Protein AF-A0A915BG08-F1 (afdb_monomer)

Solvent-accessible surface area (backbone atoms only — not comparable to full-atom values): 4736 Å² total; per-residue (Å²): 134,62,54,65,64,28,62,42,50,33,46,51,60,74,69,69,48,94,67,57,78,62,42,57,49,47,26,48,17,48,51,51,50,26,68,75,68,73,43,66,72,68,69,89,59,88,73,54,38,65,54,48,33,51,42,51,53,71,66,56,64,81,78,86,64,89,89,61,58,63,77,58,51,54,53,53,74,106

Foldseek 3Di:
DCLQVLLLAALCVVVVHPDDCVRVLSSVLLVLVCVVVVDHRCPVDDDDSVSSSVCVNVVCQPDDDPPDPPVSVVSNVD

Organism: Parascaris univalens (NCBI:txid6257)

Structure (mmCIF, N/CA/C/O backbone):
data_AF-A0A915BG08-F1
#
_entry.id   AF-A0A915BG08-F1
#
loop_
_atom_site.group_PDB
_atom_site.id
_atom_site.type_symbol
_atom_site.label_atom_id
_atom_site.label_alt_id
_atom_site.label_comp_id
_atom_site.label_asym_id
_atom_site.label_entity_id
_atom_site.label_seq_id
_atom_site.pdbx_PDB_ins_code
_atom_site.Cartn_x
_atom_site.Cartn_y
_atom_site.Cartn_z
_atom_site.occupancy
_atom_site.B_iso_or_equiv
_atom_site.auth_seq_id
_atom_site.auth_comp_id
_atom_site.auth_asym_id
_atom_site.auth_atom_id
_atom_site.pdbx_PDB_model_num
ATOM 1 N N . ASN A 1 1 ? 16.000 12.815 0.424 1.00 45.94 1 ASN A N 1
ATOM 2 C CA . ASN A 1 1 ? 14.935 12.746 1.451 1.00 45.94 1 ASN A CA 1
ATOM 3 C C . ASN A 1 1 ? 13.737 11.931 0.926 1.00 45.94 1 ASN A C 1
ATOM 5 O O . ASN A 1 1 ? 12.607 12.383 0.992 1.00 45.94 1 ASN A O 1
ATOM 9 N N . ASN A 1 2 ? 13.959 10.720 0.387 1.00 55.44 2 ASN A N 1
ATOM 10 C CA . ASN A 1 2 ? 12.955 10.007 -0.437 1.00 55.44 2 ASN A CA 1
ATOM 11 C C . ASN A 1 2 ? 12.078 9.021 0.357 1.00 55.44 2 ASN A C 1
ATOM 13 O O . ASN A 1 2 ? 11.327 8.253 -0.233 1.00 55.44 2 ASN A O 1
ATOM 17 N N . ARG A 1 3 ? 12.189 9.013 1.694 1.00 55.56 3 ARG A N 1
ATOM 18 C CA . ARG A 1 3 ? 11.409 8.112 2.559 1.00 55.56 3 ARG A CA 1
ATOM 19 C C . ARG A 1 3 ? 9.916 8.413 2.534 1.00 55.56 3 ARG A C 1
ATOM 21 O O . ARG A 1 3 ? 9.147 7.476 2.656 1.00 55.56 3 ARG A O 1
ATOM 28 N N . GLY A 1 4 ? 9.537 9.682 2.354 1.00 59.72 4 GLY A N 1
ATOM 29 C CA . GLY A 1 4 ? 8.138 10.069 2.194 1.00 59.72 4 GLY A CA 1
ATOM 30 C C . GLY A 1 4 ? 7.536 9.357 0.988 1.00 59.72 4 GLY A C 1
ATOM 31 O O . GLY A 1 4 ? 6.799 8.399 1.144 1.00 59.72 4 GLY A O 1
ATOM 32 N N . SER A 1 5 ? 7.925 9.749 -0.223 1.00 69.88 5 SER A N 1
ATOM 33 C CA . SER A 1 5 ? 7.308 9.260 -1.465 1.00 69.88 5 SER A CA 1
ATOM 34 C C . SER A 1 5 ? 7.282 7.733 -1.629 1.00 69.88 5 SER A C 1
ATOM 36 O O . SER A 1 5 ? 6.392 7.217 -2.291 1.00 69.88 5 SER A O 1
ATOM 38 N N . ALA A 1 6 ? 8.220 7.007 -1.014 1.00 74.88 6 ALA A N 1
ATOM 39 C CA . ALA A 1 6 ? 8.308 5.551 -1.088 1.00 74.88 6 ALA A CA 1
ATOM 40 C C . ALA A 1 6 ? 7.086 4.811 -0.514 1.00 74.88 6 ALA A C 1
ATOM 42 O O . ALA A 1 6 ? 6.766 3.732 -1.002 1.00 74.88 6 ALA A O 1
ATOM 43 N N . ALA A 1 7 ? 6.395 5.376 0.482 1.00 75.44 7 ALA A N 1
ATOM 44 C CA . ALA A 1 7 ? 5.232 4.731 1.097 1.00 75.44 7 ALA A CA 1
ATOM 45 C C . ALA A 1 7 ? 3.982 4.730 0.199 1.00 75.44 7 ALA A C 1
ATOM 47 O O . ALA A 1 7 ? 3.144 3.840 0.319 1.00 75.44 7 ALA A O 1
ATOM 48 N N . TRP A 1 8 ? 3.886 5.691 -0.723 1.00 81.44 8 TRP A N 1
ATOM 49 C CA . TRP A 1 8 ? 2.782 5.814 -1.682 1.00 81.44 8 TRP A CA 1
ATOM 50 C C . TRP A 1 8 ? 3.142 5.283 -3.074 1.00 81.44 8 TRP A C 1
ATOM 52 O O . TRP A 1 8 ? 2.286 5.213 -3.946 1.00 81.44 8 TRP A O 1
ATOM 62 N N . MET A 1 9 ? 4.402 4.912 -3.304 1.00 81.88 9 MET A N 1
ATOM 63 C CA . MET A 1 9 ? 4.887 4.529 -4.625 1.00 81.88 9 MET A CA 1
ATOM 64 C C . MET A 1 9 ? 4.464 3.109 -4.995 1.00 81.88 9 MET A C 1
ATOM 66 O O . MET A 1 9 ? 4.671 2.161 -4.237 1.00 81.88 9 MET A O 1
ATOM 70 N N . ALA A 1 10 ? 3.908 2.975 -6.196 1.00 79.12 10 ALA A N 1
ATOM 71 C CA . ALA A 1 10 ? 3.457 1.698 -6.717 1.00 79.12 10 ALA A CA 1
ATOM 72 C C . ALA A 1 10 ? 4.632 0.747 -7.024 1.00 79.12 10 ALA A C 1
ATOM 74 O O . ALA A 1 10 ? 5.700 1.192 -7.468 1.00 79.12 10 ALA A O 1
ATOM 75 N N . PRO A 1 11 ? 4.464 -0.566 -6.795 1.00 76.56 11 PRO A N 1
ATOM 76 C CA . PRO A 1 11 ? 5.536 -1.544 -6.969 1.00 76.56 11 PRO A CA 1
ATOM 77 C C . PRO A 1 11 ? 6.059 -1.632 -8.412 1.00 76.56 11 PRO A C 1
ATOM 79 O O . PRO A 1 11 ? 7.254 -1.849 -8.627 1.00 76.56 11 PRO A O 1
ATOM 82 N N . GLU A 1 12 ? 5.204 -1.399 -9.406 1.00 74.75 12 GLU A N 1
ATOM 83 C CA . GLU A 1 12 ? 5.570 -1.367 -10.823 1.00 74.75 12 GLU A CA 1
ATOM 84 C C . GLU A 1 12 ? 6.483 -0.185 -11.180 1.00 74.75 12 GLU A C 1
ATOM 86 O O . GLU A 1 12 ? 7.364 -0.332 -12.032 1.00 74.75 12 GLU A O 1
ATOM 91 N N . VAL A 1 13 ? 6.331 0.951 -10.485 1.00 77.12 13 VAL A N 1
ATOM 92 C CA . VAL A 1 13 ? 7.188 2.137 -10.646 1.00 77.12 13 VAL A CA 1
ATOM 93 C C . VAL A 1 13 ? 8.585 1.842 -10.109 1.00 77.12 13 VAL A C 1
ATOM 95 O O . VAL A 1 13 ? 9.582 2.182 -10.744 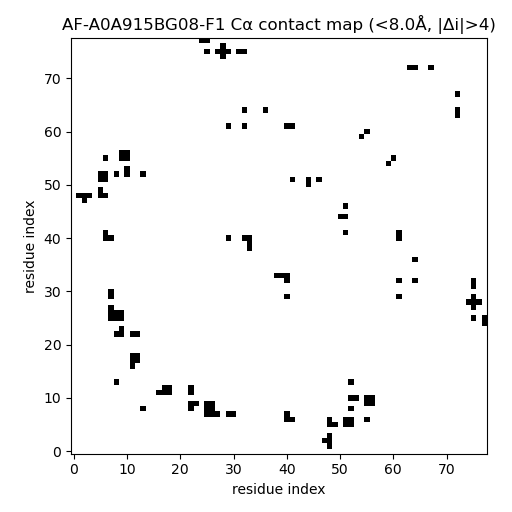1.00 77.12 13 VAL A O 1
ATOM 98 N N . PHE A 1 14 ? 8.671 1.145 -8.974 1.00 72.38 14 PHE A N 1
ATOM 99 C CA . PHE A 1 14 ? 9.948 0.722 -8.399 1.00 72.38 14 PHE A CA 1
ATOM 100 C C . PHE A 1 14 ? 10.667 -0.328 -9.255 1.00 72.38 14 PHE A C 1
ATOM 102 O O . PHE A 1 14 ? 11.884 -0.265 -9.413 1.00 72.38 14 PHE A O 1
ATOM 109 N N . SER A 1 15 ? 9.924 -1.262 -9.853 1.00 70.62 15 SER A N 1
ATOM 110 C CA . SER A 1 15 ? 10.486 -2.282 -10.746 1.00 70.62 15 SER A CA 1
ATOM 111 C C . SER A 1 15 ? 11.036 -1.710 -12.063 1.00 70.62 15 SER A C 1
ATOM 113 O O . SER A 1 15 ? 11.644 -2.462 -12.826 1.00 70.62 15 SER A O 1
ATOM 115 N N . GLY A 1 16 ? 10.792 -0.430 -12.376 1.00 68.94 16 GLY A N 1
ATOM 116 C CA . GLY A 1 16 ? 11.124 0.159 -13.678 1.00 68.94 16 GLY A CA 1
ATOM 117 C C . GLY A 1 16 ? 10.361 -0.483 -14.843 1.00 68.94 16 GLY A C 1
ATOM 118 O O . GLY A 1 16 ? 10.780 -0.376 -15.995 1.00 68.94 16 GLY A O 1
ATOM 119 N N . SER A 1 17 ? 9.260 -1.178 -14.542 1.00 69.81 17 SER A N 1
ATOM 120 C CA . SER A 1 17 ? 8.387 -1.786 -15.545 1.00 69.81 17 SER A CA 1
ATOM 121 C C . SER A 1 17 ? 7.572 -0.703 -16.259 1.00 69.81 17 SER A C 1
ATOM 123 O O . SER A 1 17 ? 7.591 0.466 -15.872 1.00 69.81 17 SER A O 1
ATOM 125 N N . LYS A 1 18 ? 6.844 -1.075 -17.320 1.00 71.44 18 LYS A N 1
ATOM 126 C CA . LYS A 1 18 ? 5.895 -0.172 -17.990 1.00 71.44 18 LYS A CA 1
ATOM 127 C C . LYS A 1 18 ? 4.845 0.288 -16.970 1.00 71.44 18 LYS A C 1
ATOM 129 O O . LYS A 1 18 ? 3.894 -0.437 -16.697 1.00 71.44 18 LYS A O 1
ATOM 134 N N . TYR A 1 19 ? 5.051 1.463 -16.387 1.00 68.81 19 TYR A N 1
ATOM 135 C CA . TYR A 1 19 ? 4.084 2.096 -15.506 1.00 68.81 19 TYR A CA 1
ATOM 136 C C . T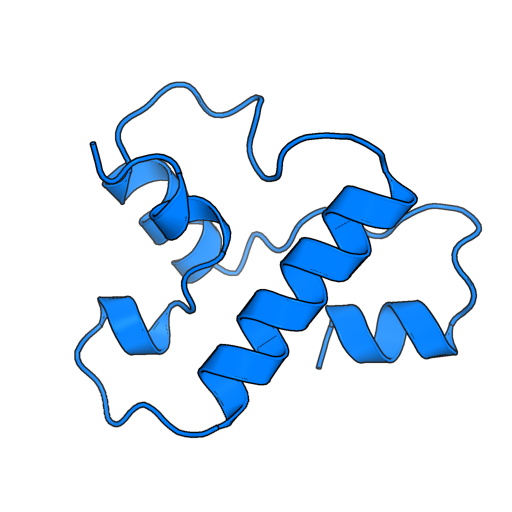YR A 1 19 ? 2.966 2.697 -16.363 1.00 68.81 19 TYR A C 1
ATOM 138 O O . TYR A 1 19 ? 3.190 3.163 -17.484 1.00 68.81 19 TYR A O 1
ATOM 146 N N . ASN A 1 20 ? 1.748 2.631 -15.854 1.00 76.12 20 ASN A N 1
ATOM 147 C CA . ASN A 1 20 ? 0.543 3.165 -16.474 1.00 76.12 20 ASN A CA 1
ATOM 148 C C . ASN A 1 20 ? -0.243 3.941 -15.410 1.00 76.12 20 ASN A C 1
ATOM 150 O O . ASN A 1 20 ? 0.183 4.030 -14.262 1.00 76.12 20 ASN A O 1
ATOM 154 N N . GLU A 1 21 ? -1.415 4.456 -15.756 1.00 80.19 21 GLU A N 1
ATOM 155 C CA . GLU A 1 21 ? -2.290 5.198 -14.844 1.00 80.19 21 GLU A CA 1
ATOM 156 C C . GLU A 1 21 ? -2.700 4.418 -13.574 1.00 80.19 21 GLU A C 1
ATOM 158 O O . GLU A 1 21 ? -3.253 4.998 -12.639 1.00 80.19 21 GLU A O 1
ATOM 163 N N . LYS A 1 22 ? -2.427 3.106 -13.494 1.00 79.31 22 LYS A N 1
ATOM 164 C CA . LYS A 1 22 ? -2.669 2.301 -12.287 1.00 79.31 22 LYS A CA 1
ATOM 165 C C . LYS A 1 22 ? -1.742 2.678 -11.135 1.00 79.31 22 LYS A C 1
ATOM 167 O O . LYS A 1 22 ? -2.164 2.535 -9.989 1.00 79.31 22 LYS A O 1
ATOM 172 N N . CYS A 1 23 ? -0.559 3.234 -11.408 1.00 79.56 23 CYS A N 1
ATOM 173 C CA . CYS A 1 23 ? 0.329 3.694 -10.339 1.00 79.56 23 CYS A CA 1
ATOM 174 C C . CYS A 1 23 ? -0.291 4.847 -9.534 1.00 79.56 23 CYS A C 1
ATOM 176 O O . CYS A 1 23 ? -0.096 4.947 -8.318 1.00 79.56 23 CYS A O 1
ATOM 178 N N . ASP A 1 24 ? -1.089 5.686 -10.198 1.00 81.62 24 ASP A N 1
ATOM 179 C CA . ASP A 1 24 ? -1.803 6.795 -9.566 1.00 81.62 24 ASP A CA 1
ATOM 180 C C . ASP A 1 24 ? -3.004 6.287 -8.762 1.00 81.62 24 ASP A C 1
ATOM 182 O O . ASP A 1 24 ? -3.256 6.775 -7.661 1.00 81.62 24 ASP A O 1
ATOM 186 N N . VAL A 1 25 ? -3.699 5.254 -9.259 1.00 82.44 25 VAL A N 1
ATOM 187 C CA . VAL A 1 25 ? -4.776 4.565 -8.521 1.00 82.44 25 VAL A CA 1
ATOM 188 C C . VAL A 1 25 ? -4.230 3.932 -7.242 1.00 82.44 25 VAL A C 1
ATOM 190 O O . VAL A 1 25 ? -4.823 4.100 -6.177 1.00 82.44 25 VAL A O 1
ATOM 193 N N . TYR A 1 26 ? -3.064 3.289 -7.320 1.00 81.94 26 TYR A N 1
ATOM 194 C CA . TYR A 1 26 ? -2.390 2.731 -6.153 1.00 81.94 26 TYR A CA 1
ATOM 195 C C . TYR A 1 26 ? -2.051 3.808 -5.117 1.00 81.94 26 TYR A C 1
ATOM 197 O O . TYR A 1 26 ? -2.423 3.702 -3.945 1.00 81.94 26 TYR A O 1
ATOM 205 N N . SER A 1 27 ? -1.389 4.880 -5.563 1.00 82.25 27 SER A N 1
ATOM 206 C CA . SER A 1 27 ? -1.009 6.002 -4.700 1.00 82.25 27 SER A CA 1
ATOM 207 C C . SER A 1 27 ? -2.242 6.627 -4.033 1.00 82.25 27 SER A C 1
ATOM 209 O O . SER A 1 27 ? -2.223 6.935 -2.839 1.00 82.25 27 SER A O 1
ATOM 211 N N . PHE A 1 28 ? -3.342 6.754 -4.781 1.00 83.56 28 PHE A N 1
ATOM 212 C CA . PHE A 1 28 ? -4.622 7.243 -4.279 1.00 83.56 28 PHE A CA 1
ATOM 213 C C . PHE A 1 28 ? -5.243 6.309 -3.228 1.00 83.56 28 PHE A C 1
ATOM 215 O O . PHE A 1 28 ? -5.738 6.794 -2.212 1.00 83.56 28 PHE A O 1
ATOM 222 N N . GLY A 1 29 ? -5.175 4.988 -3.414 1.00 82.62 29 GLY A N 1
ATOM 223 C CA . GLY A 1 29 ? -5.648 4.005 -2.431 1.00 82.62 29 GLY A CA 1
ATOM 224 C C . GLY A 1 29 ? -4.908 4.100 -1.092 1.00 82.62 29 GLY A C 1
ATOM 225 O O . GLY A 1 29 ? -5.540 4.107 -0.032 1.00 82.62 29 GLY A O 1
ATOM 226 N N . ILE A 1 30 ? -3.582 4.271 -1.125 1.00 83.12 30 ILE A N 1
ATOM 227 C CA . ILE A 1 30 ? -2.767 4.474 0.085 1.00 83.12 30 ILE A CA 1
ATOM 228 C C . ILE A 1 30 ? -3.097 5.813 0.764 1.00 83.12 30 ILE A C 1
ATOM 230 O O . ILE A 1 30 ? -3.254 5.854 1.985 1.00 83.12 30 ILE A O 1
ATOM 234 N N . MET A 1 31 ? -3.273 6.892 -0.009 1.00 83.69 31 MET A N 1
ATOM 235 C CA . MET A 1 31 ? -3.713 8.196 0.516 1.00 83.69 31 MET A CA 1
ATOM 236 C C . MET A 1 31 ? -5.088 8.109 1.187 1.00 83.69 31 MET A C 1
ATOM 238 O O . MET A 1 31 ? -5.306 8.672 2.259 1.00 83.69 31 MET A O 1
ATOM 242 N N . LEU A 1 32 ? -6.032 7.394 0.574 1.00 82.62 32 LEU A N 1
ATOM 243 C CA . LEU A 1 32 ? -7.367 7.190 1.126 1.00 82.62 32 LEU A CA 1
ATOM 244 C C . LEU A 1 32 ? -7.302 6.418 2.450 1.00 82.62 32 LEU A C 1
ATOM 246 O O . LEU A 1 32 ? -7.947 6.809 3.424 1.00 82.62 32 LEU A O 1
ATOM 250 N N . TRP A 1 33 ? -6.481 5.367 2.511 1.00 82.38 33 TRP A N 1
ATOM 251 C CA . TRP A 1 33 ? -6.243 4.612 3.739 1.00 82.38 33 TRP A CA 1
ATOM 252 C C . TRP A 1 33 ? -5.639 5.486 4.847 1.00 82.38 33 TRP A C 1
ATOM 254 O O . TRP A 1 33 ? -6.109 5.448 5.987 1.00 82.38 33 TRP A O 1
ATOM 264 N N . GLU A 1 34 ? -4.649 6.316 4.522 1.00 85.06 34 GLU A N 1
ATOM 265 C CA . GLU A 1 34 ? -4.041 7.268 5.459 1.00 85.06 34 GLU A CA 1
ATOM 266 C C . GLU A 1 34 ? -5.070 8.275 5.989 1.00 85.06 34 GLU A C 1
ATOM 268 O O . GLU A 1 34 ? -5.123 8.524 7.192 1.00 85.06 34 GLU A O 1
ATOM 273 N N . MET A 1 35 ? -5.940 8.812 5.130 1.00 84.06 35 MET A N 1
ATOM 274 C CA . MET A 1 35 ? -6.988 9.750 5.551 1.00 84.06 35 MET A CA 1
ATOM 275 C C . MET A 1 35 ? -8.009 9.108 6.496 1.00 84.06 35 MET A C 1
ATOM 277 O O . MET A 1 35 ? -8.435 9.746 7.462 1.00 84.06 35 MET A O 1
ATOM 281 N N . ILE A 1 36 ? -8.401 7.857 6.236 1.00 81.88 36 ILE A N 1
ATOM 282 C CA . ILE A 1 36 ? -9.387 7.145 7.059 1.00 81.88 36 ILE A CA 1
ATOM 283 C C . ILE A 1 36 ? -8.770 6.726 8.400 1.00 81.88 36 ILE A C 1
ATOM 285 O O . ILE A 1 36 ? -9.392 6.902 9.448 1.00 81.88 36 ILE A O 1
ATOM 289 N N . THR A 1 37 ? -7.551 6.183 8.388 1.00 79.81 37 THR A N 1
ATOM 290 C CA . THR A 1 37 ? -6.880 5.711 9.611 1.00 79.81 37 THR A CA 1
ATOM 291 C C . THR A 1 37 ? -6.233 6.833 10.416 1.00 79.81 37 THR A C 1
ATOM 293 O O . THR A 1 37 ? -5.979 6.649 11.608 1.00 79.81 37 THR A O 1
ATOM 296 N N . ARG A 1 38 ? -5.963 7.982 9.780 1.00 82.38 38 ARG A N 1
ATOM 297 C CA . ARG A 1 38 ? -5.119 9.072 10.295 1.00 82.38 38 ARG A CA 1
ATOM 298 C C . ARG A 1 38 ? -3.746 8.588 10.773 1.00 82.38 38 ARG A C 1
ATOM 300 O O . ARG A 1 38 ? -3.182 9.157 11.707 1.00 82.38 38 ARG A O 1
ATOM 307 N N . ARG A 1 39 ? -3.222 7.526 10.158 1.00 78.56 39 ARG A N 1
ATOM 308 C CA . ARG A 1 39 ? -1.912 6.936 10.461 1.00 78.56 39 ARG A CA 1
ATOM 309 C C . ARG A 1 39 ? -1.048 6.964 9.220 1.00 78.56 39 ARG A C 1
ATOM 311 O O . ARG A 1 39 ? -1.559 6.766 8.118 1.00 78.56 39 ARG A O 1
ATOM 318 N N . LYS A 1 40 ? 0.261 7.147 9.395 1.00 78.75 40 LYS A N 1
ATOM 319 C CA . LYS A 1 40 ? 1.162 7.057 8.250 1.00 78.75 40 LYS A CA 1
ATOM 320 C C . LYS A 1 40 ? 1.218 5.613 7.750 1.00 78.75 40 LYS A C 1
ATOM 322 O O . LYS A 1 40 ? 1.349 4.686 8.557 1.00 78.75 40 LYS A O 1
ATOM 327 N N . PRO A 1 41 ? 1.137 5.399 6.430 1.00 72.88 41 PRO A N 1
ATOM 328 C CA . PRO A 1 41 ? 1.336 4.077 5.862 1.00 72.88 41 PRO A CA 1
ATOM 329 C C . PRO A 1 41 ? 2.732 3.579 6.241 1.00 72.88 41 PRO A C 1
ATOM 331 O O . PRO A 1 41 ? 3.722 4.289 6.069 1.00 72.88 41 PRO A O 1
ATOM 334 N N . PHE A 1 42 ? 2.793 2.357 6.773 1.00 72.88 42 PHE A N 1
ATOM 335 C CA . PHE A 1 42 ? 4.037 1.703 7.183 1.00 72.88 42 PHE A CA 1
ATOM 336 C C . PHE A 1 42 ? 4.822 2.425 8.298 1.00 72.88 42 PHE A C 1
ATOM 338 O O . PHE A 1 42 ? 6.037 2.260 8.381 1.00 72.88 42 PHE A O 1
ATOM 345 N N . GLU A 1 43 ? 4.149 3.188 9.172 1.00 72.88 43 GLU A N 1
ATOM 346 C CA . GLU A 1 43 ? 4.781 3.890 10.308 1.00 72.88 43 GLU A CA 1
ATOM 347 C C . GLU A 1 43 ? 5.563 2.950 11.240 1.00 72.88 43 GLU A C 1
ATOM 349 O O . GLU A 1 43 ? 6.642 3.302 11.707 1.00 72.88 43 GLU A O 1
ATOM 354 N N . ASP A 1 44 ? 5.061 1.727 11.429 1.00 71.56 44 ASP A N 1
ATOM 355 C CA . ASP A 1 44 ? 5.671 0.696 12.277 1.00 71.56 44 ASP A CA 1
ATOM 356 C C . ASP A 1 44 ? 6.866 -0.021 11.612 1.00 71.56 44 ASP A C 1
ATOM 358 O O . ASP A 1 44 ? 7.443 -0.948 12.183 1.00 71.56 44 ASP A O 1
ATOM 362 N N . ILE A 1 45 ? 7.227 0.347 10.375 1.00 69.94 45 ILE A N 1
ATOM 363 C CA . ILE A 1 45 ? 8.362 -0.248 9.665 1.00 69.94 45 ILE A CA 1
ATOM 364 C C . ILE A 1 45 ? 9.614 0.590 9.902 1.00 69.94 45 ILE A C 1
ATOM 366 O O . ILE A 1 45 ? 9.856 1.607 9.249 1.00 69.94 45 ILE A O 1
ATOM 370 N N . GLU A 1 46 ? 10.480 0.094 10.778 1.00 65.31 46 GLU A N 1
ATOM 371 C CA . GLU A 1 46 ? 11.842 0.600 10.900 1.00 65.31 46 GLU A CA 1
ATOM 372 C C . GLU A 1 46 ? 12.663 0.199 9.663 1.00 65.31 46 GLU A C 1
ATOM 374 O O . GLU A 1 46 ? 12.809 -0.982 9.337 1.00 65.31 46 GLU A O 1
ATOM 379 N N . GLY A 1 47 ? 13.196 1.180 8.926 1.00 69.62 47 GLY A N 1
ATOM 380 C CA . GLY A 1 47 ? 13.989 0.878 7.737 1.00 69.62 47 GLY A CA 1
ATOM 381 C C . GLY A 1 47 ? 14.297 2.042 6.798 1.00 69.62 47 GLY A C 1
ATOM 382 O O . GLY A 1 47 ? 14.144 3.236 7.089 1.00 69.62 47 GLY A O 1
ATOM 383 N N . SER A 1 48 ? 14.813 1.684 5.626 1.00 76.56 48 SER A N 1
ATOM 384 C CA . SER A 1 48 ? 15.035 2.621 4.523 1.00 76.56 48 SER A CA 1
ATOM 385 C C . SER A 1 48 ? 13.799 2.681 3.618 1.00 76.56 48 SER A C 1
ATOM 387 O O . SER A 1 48 ? 12.917 1.833 3.702 1.00 76.56 48 SER A O 1
ATOM 389 N N . ALA A 1 49 ? 13.747 3.661 2.711 1.00 71.69 49 ALA A N 1
ATOM 390 C CA . ALA A 1 49 ? 12.700 3.742 1.686 1.00 71.69 49 ALA A CA 1
ATOM 391 C C . ALA A 1 49 ? 12.545 2.426 0.891 1.00 71.69 49 ALA A C 1
ATOM 393 O O . ALA A 1 49 ? 11.432 2.032 0.561 1.00 71.69 49 ALA A O 1
ATOM 394 N N . LEU A 1 50 ? 13.656 1.715 0.649 1.00 74.94 50 LEU A N 1
ATOM 395 C CA . LEU A 1 50 ? 13.670 0.405 -0.006 1.00 74.94 50 LEU A CA 1
ATOM 396 C C . LEU A 1 50 ? 12.929 -0.662 0.799 1.00 74.94 50 LEU A C 1
ATOM 398 O O . LEU A 1 50 ? 12.269 -1.498 0.202 1.00 74.94 50 LEU A O 1
ATOM 402 N N . THR A 1 51 ? 12.999 -0.632 2.130 1.00 78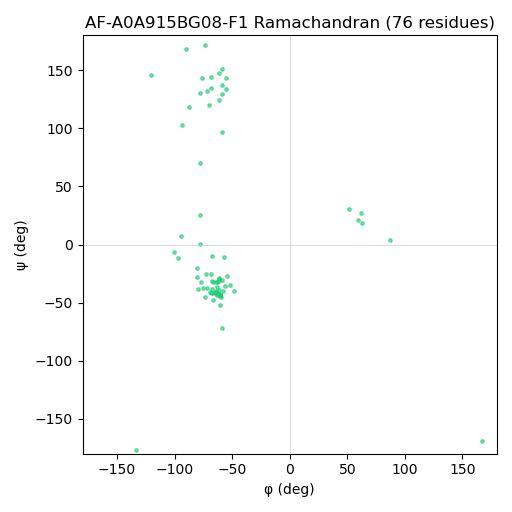.25 51 THR A N 1
ATOM 403 C CA . THR A 1 51 ? 12.297 -1.594 2.993 1.00 78.25 51 THR A CA 1
ATOM 404 C C . THR A 1 51 ? 10.779 -1.436 2.869 1.00 78.25 51 THR A C 1
ATOM 406 O O . THR A 1 51 ? 10.062 -2.429 2.769 1.00 78.25 51 THR A O 1
ATOM 409 N N . ILE A 1 52 ? 10.300 -0.189 2.818 1.00 76.62 52 ILE A N 1
ATOM 410 C CA . ILE A 1 52 ? 8.879 0.140 2.633 1.00 76.62 52 ILE A CA 1
ATOM 411 C C . ILE A 1 52 ? 8.414 -0.292 1.235 1.00 76.62 52 ILE A C 1
ATOM 413 O O . ILE A 1 52 ? 7.413 -0.994 1.110 1.00 76.62 52 ILE A O 1
ATOM 417 N N . LEU A 1 53 ? 9.188 0.047 0.200 1.00 76.38 53 LEU A N 1
ATOM 418 C CA . LEU A 1 53 ? 8.917 -0.340 -1.189 1.00 76.38 53 LEU A CA 1
ATOM 419 C C . LEU A 1 53 ? 8.882 -1.857 -1.378 1.00 76.38 53 LEU A C 1
ATOM 421 O O . LEU A 1 53 ? 7.961 -2.373 -1.999 1.00 76.38 53 LEU A O 1
ATOM 425 N N . TRP A 1 54 ? 9.848 -2.584 -0.812 1.00 75.88 54 TRP A N 1
ATOM 426 C CA . TRP A 1 54 ? 9.877 -4.046 -0.866 1.00 75.88 54 TRP A CA 1
ATOM 427 C C . TRP A 1 54 ? 8.654 -4.665 -0.194 1.00 75.88 54 TRP A C 1
ATOM 429 O O . TRP A 1 54 ? 8.089 -5.620 -0.713 1.00 75.88 54 TRP A O 1
ATOM 439 N N . LYS A 1 55 ? 8.201 -4.111 0.932 1.00 76.38 55 LYS A N 1
ATOM 440 C CA . LYS A 1 55 ? 7.002 -4.601 1.618 1.00 76.38 55 LYS A CA 1
ATOM 441 C C . LYS A 1 55 ? 5.728 -4.325 0.810 1.00 76.38 55 LYS A C 1
ATOM 443 O O . LYS A 1 55 ? 4.899 -5.220 0.671 1.00 76.38 55 LYS A O 1
ATOM 448 N N . ALA A 1 56 ? 5.619 -3.136 0.217 1.00 74.94 56 ALA A N 1
ATOM 449 C CA . ALA A 1 56 ? 4.544 -2.788 -0.714 1.00 74.94 56 ALA A CA 1
ATOM 450 C C . ALA A 1 56 ? 4.563 -3.649 -1.996 1.00 74.94 56 ALA A C 1
ATOM 452 O O . ALA A 1 56 ? 3.505 -3.941 -2.553 1.00 74.94 56 ALA A O 1
ATOM 453 N N . PHE A 1 57 ? 5.752 -4.070 -2.443 1.00 72.19 57 PHE A N 1
ATOM 454 C CA . PHE A 1 57 ? 5.965 -4.993 -3.562 1.00 72.19 57 PHE A CA 1
ATOM 455 C C . PHE A 1 57 ? 5.574 -6.433 -3.230 1.00 72.19 57 PHE A C 1
ATOM 457 O O . PHE A 1 57 ? 4.984 -7.109 -4.063 1.00 72.19 57 PHE A O 1
ATOM 464 N N . MET A 1 58 ? 5.827 -6.893 -2.003 1.00 72.94 58 MET A N 1
ATOM 465 C CA . MET A 1 58 ? 5.392 -8.211 -1.518 1.00 72.94 58 MET A CA 1
ATOM 466 C C . MET A 1 58 ? 3.903 -8.252 -1.123 1.00 72.94 58 MET A C 1
ATOM 468 O O . MET A 1 58 ? 3.505 -9.066 -0.295 1.00 72.94 58 MET A O 1
ATOM 472 N N . ASP A 1 59 ? 3.093 -7.366 -1.707 1.00 65.81 59 ASP A N 1
ATOM 473 C CA . ASP A 1 59 ? 1.636 -7.289 -1.565 1.00 65.81 59 ASP A CA 1
ATOM 474 C C . ASP A 1 59 ? 1.122 -7.069 -0.130 1.00 65.81 59 ASP A C 1
ATOM 476 O O . ASP A 1 59 ? -0.046 -7.293 0.184 1.00 65.81 59 ASP A O 1
ATOM 480 N N . ALA A 1 60 ? 1.973 -6.551 0.764 1.00 63.91 60 ALA A N 1
ATOM 481 C CA . ALA A 1 60 ? 1.537 -6.089 2.076 1.00 63.91 60 ALA A CA 1
ATOM 482 C C . ALA A 1 60 ? 0.870 -4.713 1.933 1.00 63.91 60 ALA A C 1
ATOM 484 O O . ALA A 1 60 ? 1.426 -3.682 2.323 1.00 63.91 60 ALA A O 1
ATOM 485 N N . ARG A 1 61 ? -0.320 -4.686 1.326 1.00 70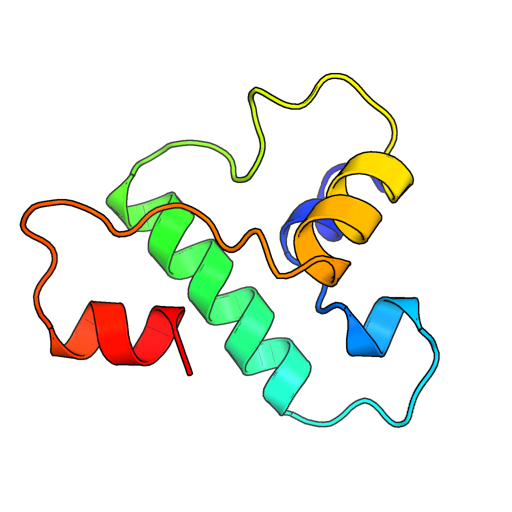.94 61 ARG A N 1
ATOM 486 C CA . ARG A 1 61 ? -1.210 -3.522 1.377 1.00 70.94 61 ARG A CA 1
ATOM 487 C C . ARG A 1 61 ? -1.546 -3.208 2.844 1.00 70.94 61 ARG A C 1
ATOM 489 O O . ARG A 1 61 ? -1.554 -4.121 3.677 1.00 70.94 61 ARG A O 1
ATOM 496 N N . PRO A 1 62 ? -1.817 -1.938 3.189 1.00 68.81 62 PRO A N 1
ATOM 497 C CA . PRO A 1 62 ? -2.264 -1.603 4.531 1.00 68.81 62 PRO A CA 1
ATOM 498 C C . PRO A 1 62 ? -3.519 -2.413 4.903 1.00 68.81 62 PRO A C 1
ATOM 500 O O . PRO A 1 62 ? -4.357 -2.670 4.036 1.00 68.81 62 PRO A O 1
ATOM 503 N N . PRO A 1 63 ? -3.660 -2.844 6.167 1.00 69.00 63 PRO A N 1
ATOM 504 C CA . PRO A 1 63 ? -4.734 -3.744 6.561 1.00 69.00 63 PRO A CA 1
ATOM 505 C C . PRO A 1 63 ? -6.117 -3.110 6.334 1.00 69.00 63 PRO A C 1
ATOM 507 O O . PRO A 1 63 ? -6.265 -1.889 6.490 1.00 69.00 63 PRO A O 1
ATOM 510 N N . PRO A 1 64 ? -7.137 -3.928 6.006 1.00 69.12 64 PRO A N 1
ATOM 511 C CA . PRO A 1 64 ? -8.499 -3.451 5.818 1.00 69.12 64 PRO A CA 1
ATOM 512 C C . PRO A 1 64 ? -9.012 -2.765 7.087 1.00 69.12 64 PRO A C 1
ATOM 514 O O . PRO A 1 64 ? -8.793 -3.226 8.210 1.00 69.12 64 PRO A O 1
ATOM 517 N N . ILE A 1 65 ? -9.695 -1.639 6.900 1.00 74.81 65 ILE A N 1
ATOM 518 C CA . ILE A 1 65 ? -10.167 -0.791 7.994 1.00 74.81 65 ILE A CA 1
ATOM 519 C C . ILE A 1 65 ? -11.540 -1.297 8.446 1.00 74.81 65 ILE A C 1
ATOM 521 O O . ILE A 1 65 ? -12.505 -1.280 7.679 1.00 74.81 65 ILE A O 1
AT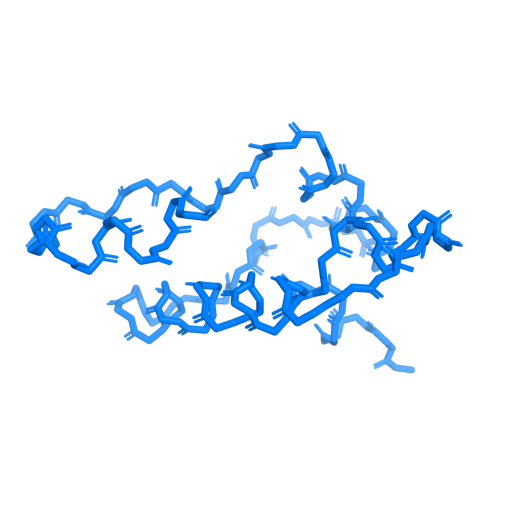OM 525 N N . ALA A 1 66 ? -11.646 -1.722 9.706 1.00 71.81 66 ALA A N 1
ATOM 526 C CA . ALA A 1 66 ? -12.913 -2.158 10.285 1.00 71.81 66 ALA A CA 1
ATOM 527 C C . ALA A 1 66 ? -13.942 -1.010 10.275 1.00 71.81 66 ALA A C 1
ATOM 529 O O . ALA A 1 66 ? -13.683 0.070 10.803 1.00 71.81 66 ALA A O 1
ATOM 530 N N . GLY A 1 67 ? -15.109 -1.243 9.664 1.00 73.75 67 GLY A N 1
ATOM 531 C CA . GLY A 1 67 ? -16.182 -0.247 9.545 1.00 73.75 67 GLY A C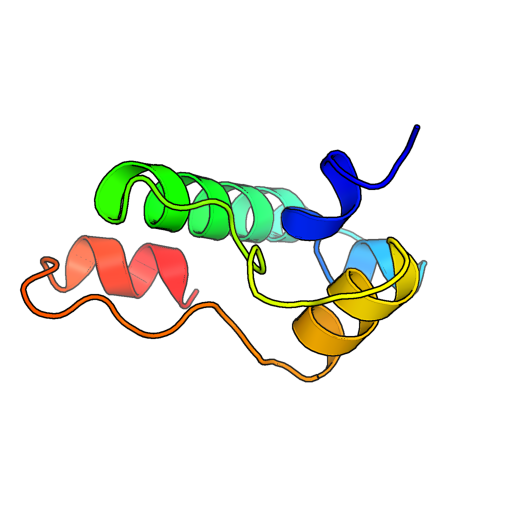A 1
ATOM 532 C C . GLY A 1 67 ? -16.079 0.687 8.333 1.00 73.75 67 GLY A C 1
ATOM 533 O O . GLY A 1 67 ? -16.920 1.572 8.184 1.00 73.75 67 GLY A O 1
ATOM 534 N N . CYS A 1 68 ? -15.094 0.497 7.449 1.00 74.69 68 CYS A N 1
ATOM 535 C CA . CYS A 1 68 ? -15.031 1.237 6.191 1.00 74.69 68 CYS A CA 1
ATOM 536 C C . CYS A 1 68 ? -16.127 0.750 5.219 1.00 74.69 68 CYS A C 1
ATOM 538 O O . CYS A 1 68 ? -16.276 -0.462 5.031 1.00 74.69 68 CYS A O 1
ATOM 540 N N . PRO A 1 69 ? -16.904 1.655 4.591 1.00 79.62 69 PRO A N 1
ATOM 541 C CA . PRO A 1 69 ? -17.864 1.280 3.559 1.00 79.62 69 PRO A CA 1
ATOM 542 C C . PRO A 1 69 ? -17.193 0.495 2.422 1.00 79.62 69 PRO A C 1
ATOM 544 O O . PRO A 1 69 ? -16.161 0.917 1.904 1.00 79.62 69 PRO A O 1
ATOM 547 N N . GLN A 1 70 ? -17.812 -0.609 1.991 1.00 75.81 70 GLN A N 1
ATOM 548 C CA . GLN A 1 70 ? -17.297 -1.477 0.917 1.00 75.81 70 GLN A CA 1
ATOM 549 C C . GLN A 1 70 ? -16.858 -0.722 -0.356 1.00 75.81 70 GLN A C 1
ATOM 551 O O . GLN A 1 70 ? -15.777 -1.022 -0.850 1.00 75.81 70 GLN A O 1
ATOM 556 N N . PRO A 1 71 ? -17.567 0.326 -0.835 1.00 77.88 71 PRO A N 1
ATOM 557 C CA . PRO A 1 71 ? -17.127 1.074 -2.019 1.00 77.88 71 PRO A CA 1
ATOM 558 C C . PRO A 1 71 ? -15.764 1.764 -1.864 1.00 77.88 71 PRO A C 1
ATOM 560 O O . PRO A 1 71 ? -15.061 1.979 -2.848 1.00 77.88 71 PRO A O 1
ATOM 563 N N . LEU A 1 72 ? -15.390 2.137 -0.635 1.00 72.56 72 LEU A N 1
ATOM 564 C CA . LEU A 1 72 ? -14.077 2.711 -0.336 1.00 72.56 72 LEU A CA 1
ATOM 565 C C . LEU A 1 72 ? -13.018 1.608 -0.244 1.00 72.56 72 LEU A C 1
ATOM 567 O O . LEU A 1 72 ? -11.914 1.799 -0.743 1.00 72.56 72 LEU A O 1
ATOM 571 N N . MET A 1 73 ? -13.353 0.445 0.325 1.00 74.62 73 MET A N 1
ATOM 572 C CA . MET A 1 73 ? -12.447 -0.710 0.334 1.00 74.62 73 MET A CA 1
ATOM 573 C C . MET A 1 73 ? -12.145 -1.214 -1.080 1.00 74.62 73 MET A C 1
ATOM 575 O O . MET A 1 73 ? -10.980 -1.448 -1.390 1.00 74.62 73 MET A O 1
ATOM 579 N N . ASP A 1 74 ? -13.142 -1.274 -1.964 1.00 75.94 74 ASP A N 1
ATOM 580 C CA . ASP A 1 74 ? -12.950 -1.639 -3.374 1.00 75.94 74 ASP A CA 1
ATOM 581 C C . ASP A 1 74 ? 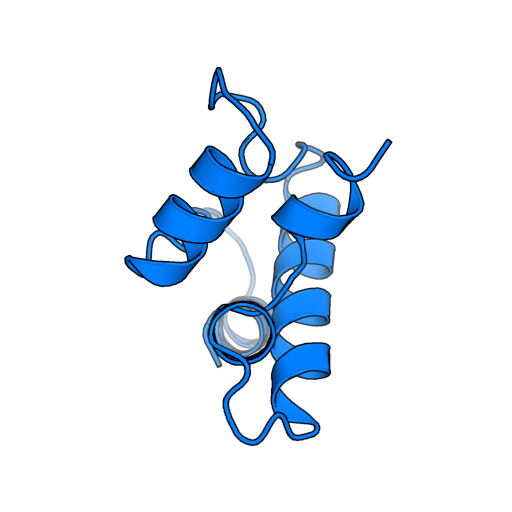-11.978 -0.696 -4.093 1.00 75.94 74 ASP A C 1
ATOM 583 O O . ASP A 1 74 ? -11.276 -1.106 -5.013 1.00 75.94 74 ASP A O 1
ATOM 587 N N . LEU A 1 75 ? -11.916 0.574 -3.684 1.00 72.88 75 LEU A N 1
ATOM 588 C CA . LEU A 1 75 ? -10.994 1.548 -4.263 1.00 72.88 75 LEU A CA 1
ATOM 589 C C .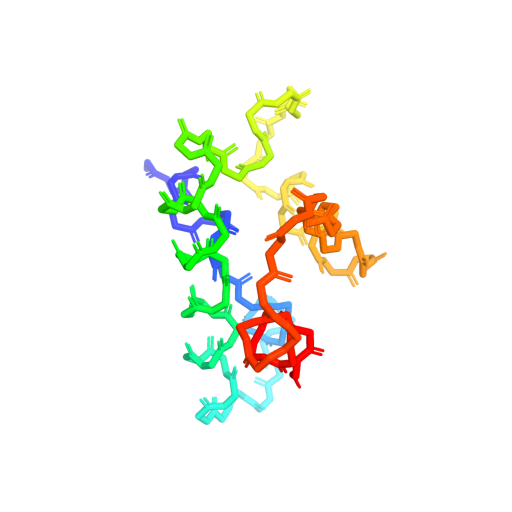 LEU A 1 75 ? -9.573 1.438 -3.692 1.00 72.88 75 LEU A C 1
ATOM 591 O O . LEU A 1 75 ? -8.621 1.769 -4.389 1.00 72.88 75 LEU A O 1
ATOM 595 N N . ILE A 1 76 ? -9.428 0.967 -2.450 1.00 71.88 76 ILE A N 1
ATOM 596 C CA . ILE A 1 76 ? -8.125 0.718 -1.805 1.00 71.88 76 ILE A CA 1
ATOM 597 C C . ILE A 1 76 ? -7.491 -0.580 -2.328 1.00 71.88 76 ILE A C 1
ATOM 599 O O . ILE A 1 76 ? -6.267 -0.684 -2.383 1.00 71.88 76 ILE A O 1
ATOM 603 N N . VAL A 1 77 ? -8.315 -1.570 -2.688 1.00 68.62 77 VAL A N 1
ATOM 604 C CA . VAL A 1 77 ? -7.883 -2.931 -3.061 1.00 68.62 77 VAL A CA 1
ATOM 605 C C . VAL A 1 77 ? -7.775 -3.137 -4.587 1.00 68.62 77 VAL A C 1
ATOM 607 O O . VAL A 1 77 ? -7.215 -4.142 -5.019 1.00 68.62 77 VAL A O 1
ATOM 610 N N . ARG A 1 78 ? -8.284 -2.205 -5.406 1.00 63.25 78 ARG A N 1
ATOM 611 C CA . ARG A 1 78 ? -8.237 -2.256 -6.886 1.00 63.25 78 ARG A CA 1
ATOM 612 C C . ARG A 1 78 ? -6.844 -2.101 -7.481 1.00 63.25 78 ARG A C 1
ATOM 614 O O . ARG A 1 78 ? -6.650 -2.710 -8.559 1.00 63.25 78 ARG A O 1
#

Mean predicted aligned error: 7.2 Å

pLDDT: mean 74.35, std 7.04, range [45.94, 85.06]

Secondary structure (DSSP, 8-state):
-THHHHTT--HHHHTT----THHHHHHHHHHHHHHHH-S-TTTT--S-HHHHHHHHHTT-PPPPPTT--HHHHHHHH-

Sequence (78 aa):
NNRGSAAWMAPEVFSGSKYNEKCDVYSFGIMLWEMITRRKPFEDIEGSALTILWKAFMDARPPPIAGCPQPLMDLIVR

Radius of gyration: 12.25 Å; Cα contacts (8 Å, |Δi|>4): 73; chains: 1; bounding box: 33×21×30 Å

InterPro domains:
  IPR000719 Protein kinase domain [PS50011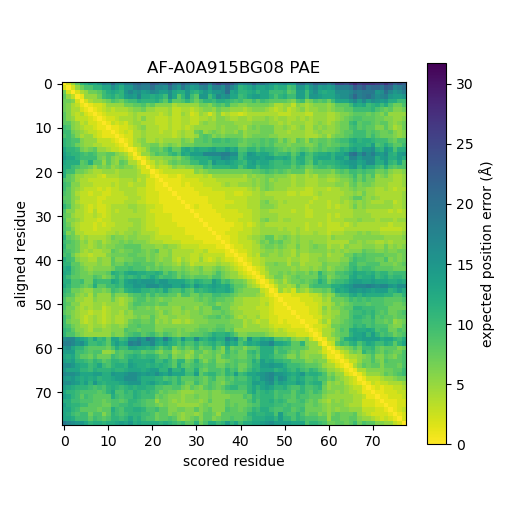] (1-78)
  IPR001245 Serine-threonine/tyrosine-protein kinase, catalytic domain [PF07714] (5-76)
  IPR011009 Protein kinase-like domain superfamily [SSF56112] (3-77)

Nearest PDB structures (foldseek):
  7nti-assembly1_A  TM=9.573E-01  e=2.658E-06  Homo sapiens
  4l53-assembly1_A  TM=9.557E-01  e=8.140E-06  Homo sapiens
  5jgd-assembly1_A  TM=9.557E-01  e=1.093E-05  Homo sapiens
  5jgb-assembly1_A  TM=9.566E-01  e=1.467E-05  Homo sapiens
  4o91-assembly1_A  TM=9.506E-01  e=1.556E-05  Homo sapiens